Protein AF-A0A3N5IQC5-F1 (afdb_monomer_lite)

Secondary structure (DSSP, 8-state):
-----HHHHHHHHHHHHHHHHHTT-TTS-HHHHHHHHHHHHHHHHHHHHHHHHHHHHHTT----HHHHHHHHHHHHT---

Radius of gyration: 19.83 Å; chains: 1; bounding box: 42×25×49 Å

Foldseek 3Di:
DPPDDPVRVVVQLVVQVVVCVVVVVPPDDSVRSVVVSVVVVVVVVVVVVVVVVVVCVVVVVDDDPVVVVVVVCVVVVNDD

Structure (mmCIF, N/CA/C/O backbone):
data_AF-A0A3N5IQC5-F1
#
_entry.id   AF-A0A3N5IQC5-F1
#
loop_
_atom_site.group_PDB
_atom_site.id
_atom_site.type_symbol
_atom_site.label_atom_id
_atom_site.label_alt_id
_atom_site.label_comp_id
_atom_site.label_asym_id
_atom_site.label_entity_id
_atom_site.label_seq_id
_atom_site.pdbx_PDB_ins_code
_atom_site.Cartn_x
_atom_site.Cartn_y
_atom_site.Cartn_z
_atom_site.occupancy
_atom_site.B_iso_or_equiv
_atom_site.auth_seq_id
_atom_site.auth_comp_id
_atom_site.auth_asym_id
_atom_site.auth_atom_id
_atom_site.pdbx_PDB_model_num
ATOM 1 N N . MET A 1 1 ? 3.356 8.564 -4.561 1.00 42.50 1 MET A N 1
ATOM 2 C CA . MET A 1 1 ? 2.824 8.995 -3.253 1.00 42.50 1 MET A CA 1
ATOM 3 C C . MET A 1 1 ? 1.674 9.947 -3.509 1.00 42.50 1 MET A C 1
ATOM 5 O O . MET A 1 1 ? 1.919 11.062 -3.951 1.00 42.50 1 MET A O 1
ATOM 9 N N . GLN A 1 2 ? 0.433 9.496 -3.334 1.00 50.28 2 GLN A N 1
ATOM 10 C CA . GLN A 1 2 ? -0.682 10.434 -3.225 1.00 50.28 2 GLN A CA 1
ATOM 11 C C . GLN A 1 2 ? -0.534 11.117 -1.868 1.00 50.28 2 GLN A C 1
ATOM 13 O O . GLN A 1 2 ? -0.530 10.440 -0.845 1.00 50.28 2 GLN A O 1
ATOM 18 N N . THR A 1 3 ? -0.331 12.430 -1.857 1.00 53.09 3 THR A N 1
ATOM 19 C CA . THR A 1 3 ? -0.328 13.207 -0.619 1.00 53.09 3 THR A CA 1
ATOM 20 C C . THR A 1 3 ? -1.762 13.215 -0.103 1.00 53.09 3 THR A C 1
ATOM 22 O O . THR A 1 3 ? -2.586 13.998 -0.579 1.00 53.09 3 THR A O 1
ATOM 25 N N . GLN A 1 4 ? -2.103 12.287 0.795 1.00 64.06 4 GLN A N 1
ATOM 26 C CA . GLN A 1 4 ? -3.372 12.360 1.506 1.00 64.06 4 GLN A CA 1
ATOM 27 C C . GLN A 1 4 ? -3.386 13.670 2.300 1.00 64.06 4 GLN A C 1
ATOM 29 O O . GLN A 1 4 ? -2.382 14.093 2.872 1.00 64.06 4 GLN A O 1
ATOM 34 N N . SER A 1 5 ? -4.515 14.377 2.263 1.00 83.00 5 SER A N 1
ATOM 35 C CA . SER A 1 5 ? -4.688 15.561 3.102 1.00 83.00 5 SER A CA 1
ATOM 36 C C . SER A 1 5 ? -4.628 15.127 4.565 1.00 83.00 5 SER A C 1
ATOM 38 O O . SER A 1 5 ? -5.244 14.123 4.919 1.00 83.00 5 SER A O 1
ATOM 40 N N . ILE A 1 6 ? -3.977 15.915 5.425 1.00 83.62 6 ILE A N 1
ATOM 41 C CA . ILE A 1 6 ? -3.940 15.700 6.886 1.00 83.62 6 ILE A CA 1
ATOM 42 C C . ILE A 1 6 ? -5.354 15.478 7.454 1.00 83.62 6 ILE A C 1
ATOM 44 O O . ILE A 1 6 ? -5.543 14.723 8.402 1.00 83.62 6 ILE A O 1
ATOM 48 N N . GLN A 1 7 ? -6.368 16.107 6.851 1.00 86.62 7 GLN A N 1
ATOM 49 C CA . GLN A 1 7 ? -7.767 15.915 7.234 1.00 86.62 7 GLN A CA 1
ATOM 50 C C . GLN A 1 7 ? -8.274 14.494 6.948 1.00 86.62 7 GLN A C 1
ATOM 52 O O . GLN A 1 7 ? -9.017 13.953 7.757 1.00 86.62 7 GLN A O 1
ATOM 57 N N . SER A 1 8 ? -7.866 13.885 5.831 1.00 86.94 8 SER A N 1
ATOM 58 C CA . SER A 1 8 ? -8.216 12.501 5.485 1.00 86.94 8 SER A CA 1
ATOM 59 C C . SER A 1 8 ? -7.563 11.523 6.452 1.00 86.94 8 SER A C 1
ATOM 61 O O . SER A 1 8 ? -8.250 10.688 7.025 1.00 86.94 8 SER A O 1
ATOM 63 N N . GLU A 1 9 ? -6.262 11.685 6.702 1.00 88.06 9 GLU A N 1
ATOM 64 C CA . GLU A 1 9 ? -5.524 10.820 7.630 1.00 88.06 9 GLU A CA 1
ATOM 65 C C . GLU A 1 9 ? -6.105 10.881 9.047 1.00 88.06 9 GLU A C 1
ATOM 67 O O . GLU A 1 9 ? -6.238 9.859 9.719 1.00 88.06 9 GLU A O 1
ATOM 72 N N . LEU A 1 10 ? -6.501 12.078 9.495 1.00 90.12 10 LEU A N 1
ATOM 73 C CA . LEU A 1 10 ? -7.150 12.251 10.790 1.00 90.12 10 LEU A CA 1
ATOM 74 C C . LEU A 1 10 ? -8.504 11.532 10.849 1.00 90.12 10 LEU A C 1
ATOM 76 O O . LEU A 1 10 ? -8.796 10.886 11.852 1.00 90.12 10 LEU A O 1
ATOM 80 N N . LEU A 1 11 ? -9.327 11.631 9.801 1.00 93.12 11 LEU A N 1
ATOM 81 C CA . LEU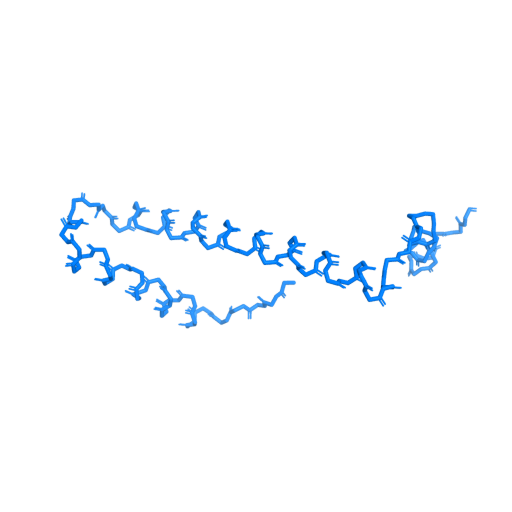 A 1 11 ? -10.617 10.938 9.741 1.00 93.12 11 LEU A CA 1
ATOM 82 C C . LEU A 1 11 ? -10.441 9.414 9.743 1.00 93.12 11 LEU A C 1
ATOM 84 O O . LEU A 1 11 ? -11.126 8.728 10.503 1.00 93.12 11 LEU A O 1
ATOM 88 N N . ASP A 1 12 ? -9.483 8.903 8.971 1.00 91.50 12 ASP A N 1
ATOM 89 C CA . ASP A 1 12 ? -9.169 7.474 8.905 1.00 91.50 12 ASP A CA 1
ATOM 90 C C . ASP A 1 12 ? -8.671 6.950 10.260 1.00 91.50 12 ASP A C 1
ATOM 92 O O . ASP A 1 12 ? -9.096 5.887 10.727 1.00 91.50 12 ASP A O 1
ATOM 96 N N . PHE A 1 13 ? -7.819 7.724 10.941 1.00 93.31 13 PHE A N 1
ATOM 97 C CA . PHE A 1 13 ? -7.372 7.404 12.293 1.00 93.31 13 PHE A CA 1
ATOM 98 C C . PHE A 1 13 ? -8.527 7.418 13.303 1.00 93.31 13 PHE A C 1
ATOM 100 O O . PHE A 1 13 ? -8.640 6.495 14.112 1.00 93.31 13 PHE A O 1
ATOM 107 N N . LEU A 1 14 ? -9.402 8.428 13.262 1.00 92.81 14 LEU A N 1
ATOM 108 C CA . LEU A 1 14 ? -10.557 8.507 14.160 1.00 92.81 14 LEU A CA 1
ATOM 109 C C . LEU A 1 14 ? -11.489 7.309 13.968 1.00 92.81 14 LEU A C 1
ATOM 111 O O . LEU A 1 14 ? -11.904 6.699 14.952 1.00 92.81 14 LEU A O 1
ATOM 115 N N . GLN A 1 15 ? -11.758 6.918 12.721 1.00 92.44 15 GLN A N 1
ATOM 116 C CA . GLN A 1 15 ? -12.557 5.733 12.421 1.00 92.44 15 GLN A CA 1
ATOM 117 C C . GLN A 1 15 ? -11.898 4.453 12.958 1.00 92.44 15 GLN A C 1
ATOM 119 O O . GLN A 1 15 ? -12.568 3.630 13.592 1.00 92.44 15 GLN A O 1
ATOM 124 N N . PHE A 1 16 ? -10.584 4.299 12.763 1.00 92.69 16 PHE A N 1
ATOM 125 C CA . PHE A 1 16 ? -9.816 3.187 13.324 1.00 92.69 16 PHE A CA 1
ATOM 126 C C . PHE A 1 16 ? -9.925 3.143 14.856 1.00 92.69 16 PHE A C 1
ATOM 128 O O . PHE A 1 16 ? -10.304 2.112 15.417 1.00 92.69 16 PHE A O 1
ATOM 135 N N . ALA A 1 17 ? -9.660 4.260 15.535 1.00 91.38 17 ALA A N 1
ATOM 136 C CA . ALA A 1 17 ? -9.701 4.346 16.991 1.00 91.38 17 ALA A CA 1
ATOM 137 C C . ALA A 1 17 ? -11.111 4.075 17.541 1.00 91.38 17 ALA A C 1
ATOM 139 O O . ALA A 1 17 ? -11.267 3.287 18.474 1.00 91.38 17 ALA A O 1
ATOM 140 N N . SER A 1 18 ? -12.153 4.644 16.923 1.00 91.06 18 SER A N 1
ATOM 141 C CA . SER A 1 18 ? -13.547 4.383 17.305 1.00 91.06 18 SER A CA 1
ATOM 142 C C . SER A 1 18 ? -13.914 2.905 17.183 1.00 91.06 18 SER A C 1
ATOM 144 O O . SER A 1 18 ? -14.578 2.373 18.071 1.00 91.06 18 SER A O 1
ATOM 146 N N . SER A 1 19 ? -13.448 2.214 16.136 1.00 90.06 19 SER A N 1
ATOM 147 C CA . SER A 1 19 ? -13.705 0.776 15.975 1.00 90.06 19 SER A CA 1
ATOM 148 C C . SER A 1 19 ? -13.065 -0.070 17.085 1.00 90.06 19 SER A C 1
ATOM 150 O O . SER A 1 19 ? -13.663 -1.044 17.543 1.00 90.06 19 SER A O 1
ATOM 152 N N . ARG A 1 20 ? -11.882 0.327 17.573 1.00 87.75 20 ARG A N 1
ATOM 153 C CA . ARG A 1 20 ? -11.154 -0.359 18.652 1.00 87.75 20 ARG A CA 1
ATOM 154 C C . ARG A 1 20 ? -11.822 -0.172 20.005 1.00 87.75 20 ARG A C 1
ATOM 156 O O . ARG A 1 20 ? -12.058 -1.154 20.704 1.00 87.75 20 ARG A O 1
ATOM 163 N N . VAL A 1 21 ? -12.224 1.060 20.311 1.00 87.00 21 VAL A N 1
ATOM 164 C CA . VAL A 1 21 ? -12.999 1.367 21.521 1.00 87.00 21 VAL A CA 1
ATOM 165 C C . VAL A 1 21 ? -14.327 0.607 21.516 1.00 87.00 21 VAL A C 1
ATOM 167 O O . VAL A 1 21 ? -14.668 -0.037 22.504 1.00 87.00 21 VAL A O 1
ATOM 170 N N . ALA A 1 22 ? -15.048 0.598 20.388 1.00 86.69 22 ALA A N 1
ATOM 171 C CA . ALA A 1 22 ? -16.301 -0.150 20.252 1.00 86.69 22 ALA A CA 1
ATOM 172 C C . ALA A 1 22 ? -16.118 -1.673 20.402 1.00 86.69 22 ALA A C 1
ATOM 174 O O . ALA A 1 22 ? -17.035 -2.362 20.842 1.00 86.69 22 ALA A O 1
ATOM 175 N N . SER A 1 23 ? -14.934 -2.192 20.066 1.00 84.69 23 SER A N 1
ATOM 176 C CA . SER A 1 23 ? -14.585 -3.611 20.211 1.00 84.69 23 SER A CA 1
ATOM 177 C C . SER A 1 23 ? -14.142 -3.991 21.633 1.00 84.69 23 SER A C 1
ATOM 179 O O . SER A 1 23 ? -13.826 -5.154 21.873 1.00 84.69 23 SER A O 1
ATOM 181 N N . GLY A 1 24 ? -14.118 -3.039 22.577 1.00 79.06 24 GLY A N 1
ATOM 182 C CA . GLY A 1 24 ? -13.689 -3.268 23.961 1.00 79.06 24 GLY A CA 1
ATOM 183 C C . GLY A 1 24 ? -12.170 -3.334 24.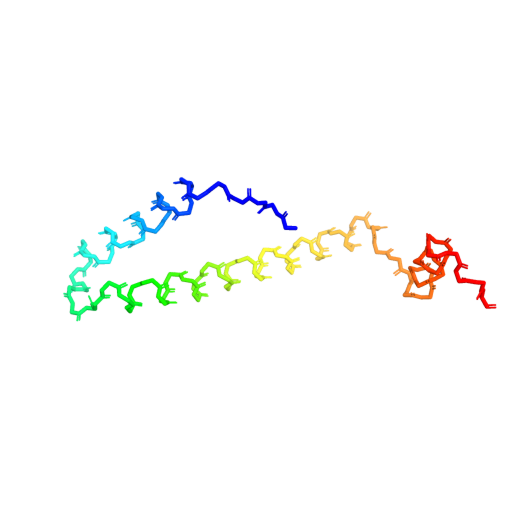146 1.00 79.06 24 GLY A C 1
ATOM 184 O O . GLY A 1 24 ? -11.701 -3.859 25.152 1.00 79.06 24 GLY A O 1
ATOM 185 N N . ASP A 1 25 ? -11.401 -2.818 23.183 1.00 75.81 25 ASP A N 1
ATOM 186 C CA . ASP A 1 25 ? -9.936 -2.722 23.231 1.00 75.81 25 ASP A CA 1
ATOM 187 C C . ASP A 1 25 ? -9.529 -1.357 23.827 1.00 75.81 25 ASP A C 1
ATOM 189 O O . ASP A 1 25 ? -8.850 -0.542 23.204 1.00 75.81 25 ASP A O 1
ATOM 193 N N . ASP A 1 26 ? -10.043 -1.061 25.025 1.00 69.31 26 ASP A N 1
ATOM 194 C CA . ASP A 1 26 ? -9.946 0.239 25.712 1.00 69.31 26 ASP A CA 1
ATOM 195 C C . ASP A 1 26 ? -8.644 0.432 26.509 1.00 69.31 26 ASP A C 1
ATOM 197 O O . ASP A 1 26 ? -8.446 1.452 27.168 1.00 69.31 26 ASP A O 1
ATOM 201 N N . ARG A 1 27 ? -7.739 -0.548 26.446 1.00 78.19 27 ARG A N 1
ATOM 202 C CA . ARG A 1 27 ? -6.500 -0.576 27.238 1.00 78.19 27 ARG A CA 1
ATOM 203 C C . ARG A 1 27 ? -5.323 0.127 26.572 1.00 78.19 27 ARG A C 1
ATOM 205 O O . ARG A 1 27 ? -4.304 0.327 27.226 1.00 78.19 27 ARG A O 1
ATOM 212 N N . LEU A 1 28 ? -5.441 0.444 25.285 1.00 82.25 28 LEU A N 1
ATOM 213 C CA . LEU A 1 28 ? -4.360 1.022 24.494 1.00 82.25 28 LEU A CA 1
ATOM 214 C C . LEU A 1 28 ? -4.307 2.538 24.672 1.00 82.25 28 LEU A C 1
ATOM 216 O O . LEU A 1 28 ? -5.334 3.219 24.614 1.00 82.25 28 LEU A O 1
ATOM 220 N N . SER A 1 29 ? -3.100 3.083 24.829 1.00 89.06 29 SER A N 1
ATOM 221 C CA . SER A 1 29 ? -2.919 4.536 24.789 1.00 89.06 29 SER A CA 1
ATOM 222 C C . SER A 1 29 ? -3.126 5.079 23.367 1.00 89.06 29 SER A C 1
ATOM 224 O O . SER A 1 29 ? -3.067 4.344 22.375 1.00 89.06 29 SER A O 1
ATOM 226 N N . ILE A 1 30 ? -3.335 6.393 23.243 1.00 88.00 30 ILE A N 1
ATOM 227 C CA . ILE A 1 30 ? -3.483 7.057 21.937 1.00 88.00 30 ILE A CA 1
ATOM 228 C C . ILE A 1 30 ? -2.237 6.829 21.070 1.00 88.00 30 ILE A C 1
ATOM 230 O O . ILE A 1 30 ? -2.352 6.538 19.880 1.00 88.00 30 ILE A O 1
ATOM 234 N N . GLU A 1 31 ? -1.042 6.903 21.654 1.00 90.25 31 GLU A N 1
ATOM 235 C CA . GLU A 1 31 ? 0.225 6.646 20.969 1.00 90.25 31 GLU A CA 1
ATOM 236 C C . GLU A 1 31 ? 0.302 5.213 20.427 1.00 90.25 31 GLU A C 1
ATOM 238 O O . GLU A 1 31 ? 0.801 4.979 19.322 1.00 90.25 31 GLU A O 1
ATOM 243 N N . GLU A 1 32 ? -0.219 4.244 21.178 1.00 90.94 32 GLU A N 1
ATOM 244 C CA . GLU A 1 32 ? -0.254 2.847 20.753 1.00 90.94 32 GLU A CA 1
ATOM 245 C C . GLU A 1 32 ? -1.252 2.626 19.618 1.00 90.94 32 GLU A C 1
ATOM 247 O O . GLU A 1 32 ? -0.935 1.908 18.666 1.00 90.94 32 GLU A O 1
ATOM 252 N N . LEU A 1 33 ? -2.409 3.291 19.671 1.00 91.19 33 LEU A N 1
ATOM 253 C CA . LEU A 1 33 ? -3.397 3.279 18.595 1.00 91.19 33 LEU A CA 1
ATOM 254 C C . LEU A 1 33 ? -2.832 3.892 17.310 1.00 91.19 33 LEU A C 1
ATOM 256 O O . LEU A 1 33 ? -2.985 3.300 16.244 1.00 91.19 33 LEU A O 1
ATOM 260 N N . VAL A 1 34 ? -2.124 5.024 17.395 1.00 92.12 34 VAL A N 1
ATOM 261 C CA . VAL A 1 34 ? -1.467 5.645 16.231 1.00 92.12 34 VAL A CA 1
ATOM 262 C C . VAL A 1 34 ? -0.423 4.704 15.633 1.00 92.12 34 VAL A C 1
ATOM 264 O O . VAL A 1 34 ? -0.369 4.531 14.414 1.00 92.12 34 VAL A O 1
ATOM 267 N N . ARG A 1 35 ? 0.393 4.057 16.473 1.00 91.62 35 ARG A N 1
ATOM 268 C CA . ARG A 1 35 ? 1.399 3.087 16.020 1.00 91.62 35 ARG A CA 1
ATOM 269 C C . ARG A 1 35 ? 0.757 1.905 15.291 1.00 91.62 35 ARG A C 1
ATOM 271 O O . ARG A 1 35 ? 1.207 1.556 14.202 1.00 91.62 35 ARG A O 1
ATOM 278 N N . GLN A 1 36 ? -0.290 1.311 15.860 1.00 91.88 36 GLN A N 1
ATOM 279 C CA . GLN A 1 36 ? -0.995 0.188 15.233 1.00 91.88 36 GLN A CA 1
ATOM 280 C C . GLN A 1 36 ? -1.704 0.596 13.937 1.00 91.88 36 GLN A C 1
ATOM 282 O O . GLN A 1 36 ? -1.669 -0.147 12.953 1.00 91.88 36 GLN A O 1
ATOM 287 N N . TRP A 1 37 ? -2.324 1.778 13.917 1.00 93.12 37 TRP A N 1
ATOM 288 C CA . TRP A 1 37 ? -2.971 2.323 12.728 1.00 93.12 37 TRP A CA 1
ATOM 289 C C . TRP A 1 37 ? -1.977 2.493 11.578 1.00 93.12 37 TRP A C 1
ATOM 291 O O . TRP A 1 37 ? -2.248 2.031 10.469 1.00 93.12 37 TRP A O 1
ATOM 301 N N . ARG A 1 38 ? -0.798 3.073 11.845 1.00 90.75 38 ARG A N 1
ATOM 302 C CA . ARG A 1 38 ? 0.262 3.221 10.835 1.00 90.75 38 ARG A CA 1
ATOM 303 C C . ARG A 1 38 ? 0.725 1.878 10.298 1.00 90.75 38 ARG A C 1
ATOM 305 O O . ARG A 1 38 ? 0.717 1.690 9.091 1.00 90.75 38 ARG A O 1
ATOM 312 N N . GLN A 1 39 ? 1.025 0.924 11.178 1.00 90.38 39 GLN A N 1
ATOM 313 C CA . GLN A 1 39 ? 1.438 -0.422 10.765 1.00 90.38 39 GLN A CA 1
ATOM 314 C C . GLN A 1 39 ? 0.390 -1.098 9.873 1.00 90.38 39 GLN A C 1
ATOM 316 O O . GLN A 1 39 ? 0.725 -1.699 8.855 1.00 90.38 39 GLN A O 1
ATOM 321 N N . THR A 1 40 ? -0.889 -0.971 10.233 1.00 88.69 40 THR A N 1
ATOM 322 C CA . THR A 1 40 ? -1.996 -1.540 9.455 1.00 88.69 40 THR A CA 1
ATOM 323 C C . THR A 1 40 ? -2.130 -0.853 8.096 1.00 88.69 40 THR A C 1
ATOM 325 O O . THR A 1 40 ? -2.299 -1.525 7.080 1.00 88.69 40 THR A O 1
ATOM 328 N N . SER A 1 41 ? -2.024 0.476 8.069 1.00 88.50 41 SER A N 1
ATOM 329 C CA . SER A 1 41 ? -2.168 1.282 6.853 1.0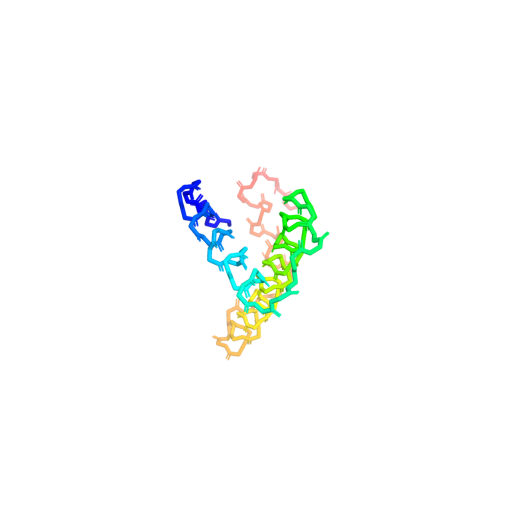0 88.50 41 SER A CA 1
ATOM 330 C C . SER A 1 41 ? -1.000 1.067 5.889 1.00 88.50 41 SER A C 1
ATOM 332 O O . SER A 1 41 ? -1.216 0.848 4.700 1.00 88.50 41 SER A O 1
ATOM 334 N N . GLU A 1 42 ? 0.233 1.032 6.398 1.00 89.12 42 GLU A N 1
ATOM 335 C CA . GLU A 1 42 ? 1.442 0.724 5.625 1.00 89.12 42 GLU A CA 1
ATOM 336 C C . GLU A 1 42 ? 1.383 -0.689 5.036 1.00 89.12 42 GLU A C 1
ATOM 338 O O . GLU A 1 42 ? 1.693 -0.892 3.858 1.00 89.12 42 GLU A O 1
ATOM 343 N N . PHE A 1 43 ? 0.931 -1.670 5.823 1.00 86.00 43 PHE A N 1
ATOM 344 C CA . PHE A 1 43 ? 0.740 -3.033 5.336 1.00 86.00 43 PHE A CA 1
ATOM 345 C C . PHE A 1 43 ? -0.323 -3.095 4.232 1.00 86.00 43 PHE A C 1
ATOM 347 O O . PHE A 1 43 ? -0.085 -3.688 3.178 1.00 86.00 43 PHE A O 1
ATOM 354 N N . ALA A 1 44 ? -1.477 -2.453 4.436 1.00 87.31 44 ALA A N 1
ATOM 355 C CA . ALA A 1 44 ? -2.544 -2.402 3.442 1.00 87.31 44 ALA A CA 1
ATOM 356 C C . ALA A 1 44 ? -2.077 -1.742 2.134 1.00 87.31 44 ALA A C 1
ATOM 358 O O . ALA A 1 44 ? -2.345 -2.276 1.055 1.00 87.31 44 ALA A O 1
ATOM 359 N N . GLN A 1 45 ? -1.324 -0.641 2.229 1.00 89.69 45 GLN A N 1
ATOM 360 C CA . GLN A 1 45 ? -0.744 0.035 1.071 1.00 89.69 45 GLN A CA 1
ATOM 361 C C . GLN A 1 45 ? 0.256 -0.866 0.342 1.00 89.69 45 GLN A C 1
ATOM 363 O O . GLN A 1 45 ? 0.169 -1.023 -0.871 1.00 89.69 45 GLN A O 1
ATOM 368 N N . THR A 1 46 ? 1.141 -1.537 1.081 1.00 90.56 46 THR A N 1
ATOM 369 C CA . THR A 1 46 ? 2.117 -2.475 0.506 1.00 90.56 46 THR A CA 1
ATOM 370 C C . THR A 1 46 ? 1.421 -3.593 -0.274 1.00 90.56 46 THR A C 1
ATOM 372 O O . THR A 1 46 ? 1.810 -3.926 -1.393 1.00 90.56 46 THR A O 1
ATOM 375 N N . VAL A 1 47 ? 0.350 -4.167 0.284 1.00 93.06 47 VAL A N 1
ATOM 376 C CA . VAL A 1 47 ? -0.444 -5.201 -0.397 1.00 93.06 47 VAL A CA 1
ATOM 377 C C . VAL A 1 47 ? -1.122 -4.648 -1.654 1.00 93.06 47 VAL A C 1
ATOM 379 O O . VAL A 1 47 ? -1.170 -5.342 -2.674 1.00 93.06 47 VAL A O 1
ATOM 382 N N . ALA A 1 48 ? -1.648 -3.423 -1.601 1.00 92.00 48 ALA A N 1
ATOM 383 C CA . ALA A 1 48 ? -2.249 -2.767 -2.759 1.00 92.00 48 ALA A CA 1
ATOM 384 C C . ALA A 1 48 ? -1.221 -2.546 -3.880 1.00 92.00 48 ALA A C 1
ATOM 386 O O . ALA A 1 48 ? -1.499 -2.899 -5.027 1.00 92.00 48 ALA A O 1
ATOM 387 N N . ASP A 1 49 ? -0.021 -2.071 -3.543 1.00 93.25 49 ASP A N 1
ATOM 388 C CA . ASP A 1 49 ? 1.068 -1.837 -4.496 1.00 93.25 49 ASP A CA 1
ATOM 389 C C . ASP A 1 49 ? 1.498 -3.140 -5.191 1.00 93.25 49 ASP A C 1
ATOM 391 O O . ASP A 1 49 ? 1.653 -3.180 -6.414 1.00 93.25 49 ASP A O 1
ATOM 395 N N . VAL A 1 50 ? 1.606 -4.246 -4.443 1.00 94.00 50 VAL A N 1
ATOM 396 C CA . VAL A 1 50 ? 1.916 -5.570 -5.013 1.00 94.00 50 VAL A CA 1
ATOM 397 C C . VAL A 1 50 ? 0.822 -6.035 -5.978 1.00 94.00 50 VAL A C 1
ATOM 399 O O . VAL A 1 50 ? 1.121 -6.488 -7.085 1.00 94.00 50 VAL A O 1
ATOM 402 N N . ARG A 1 51 ? -0.455 -5.916 -5.593 1.00 94.75 51 ARG A N 1
ATOM 403 C CA . ARG A 1 51 ? -1.591 -6.295 -6.456 1.00 94.75 51 ARG A CA 1
ATOM 404 C C . ARG A 1 51 ? -1.637 -5.463 -7.734 1.00 94.75 51 ARG A C 1
ATOM 406 O O . ARG A 1 51 ? -1.920 -6.001 -8.808 1.00 94.75 51 ARG A O 1
ATOM 413 N N . GLN A 1 52 ? -1.337 -4.173 -7.619 1.00 94.62 52 GLN A N 1
ATOM 414 C CA . GLN A 1 52 ? -1.243 -3.281 -8.763 1.00 94.62 52 GLN A CA 1
ATOM 415 C C . GLN A 1 52 ? -0.108 -3.716 -9.696 1.00 94.62 52 GLN A C 1
ATOM 417 O O . GLN A 1 52 ? -0.345 -3.881 -10.889 1.00 94.62 52 GLN A O 1
ATOM 422 N N . GLY A 1 53 ? 1.075 -4.032 -9.158 1.00 92.69 53 GLY A N 1
ATOM 423 C CA . GLY A 1 53 ? 2.203 -4.544 -9.943 1.00 92.69 53 GLY A CA 1
ATOM 424 C C . GLY A 1 53 ? 1.886 -5.838 -10.703 1.00 92.69 53 GLY A C 1
ATOM 425 O O . GLY A 1 53 ? 2.232 -5.963 -11.877 1.00 92.69 53 GLY A O 1
ATOM 426 N N . ILE A 1 54 ? 1.162 -6.775 -10.080 1.00 95.31 54 ILE A N 1
ATOM 427 C CA . ILE A 1 54 ? 0.689 -8.003 -10.749 1.00 95.31 54 ILE A CA 1
ATOM 428 C C . ILE A 1 54 ? -0.256 -7.662 -11.910 1.00 95.31 54 ILE A C 1
ATOM 430 O O . ILE A 1 54 ? -0.134 -8.221 -13.001 1.00 95.31 54 ILE A O 1
ATOM 434 N N . THR A 1 55 ? -1.184 -6.730 -11.688 1.00 96.31 55 THR A N 1
ATOM 435 C CA . THR A 1 55 ? -2.142 -6.286 -12.711 1.00 96.31 55 THR A CA 1
ATOM 436 C C . THR A 1 55 ? -1.432 -5.605 -13.879 1.00 96.31 55 THR A C 1
ATOM 438 O O . THR A 1 55 ? -1.718 -5.903 -15.036 1.00 96.31 55 THR A O 1
ATOM 441 N N . ASP A 1 56 ? -0.474 -4.726 -13.593 1.00 95.31 56 ASP A N 1
ATOM 442 C CA . ASP A 1 56 ? 0.294 -4.008 -14.608 1.00 95.31 56 ASP A CA 1
ATOM 443 C C . ASP A 1 56 ? 1.169 -4.957 -15.437 1.00 95.31 56 ASP A C 1
ATOM 445 O O . ASP A 1 56 ? 1.236 -4.819 -16.661 1.00 95.31 56 ASP A O 1
ATOM 449 N N . ALA A 1 57 ? 1.765 -5.971 -14.804 1.00 92.38 57 ALA A N 1
ATOM 450 C CA . ALA A 1 57 ? 2.484 -7.027 -15.509 1.00 92.38 57 ALA A CA 1
ATOM 451 C C . ALA A 1 57 ? 1.556 -7.821 -16.444 1.00 92.38 57 ALA A C 1
ATOM 453 O O . ALA A 1 57 ? 1.892 -8.018 -17.612 1.00 92.38 57 ALA A O 1
ATOM 454 N N . ALA A 1 58 ? 0.364 -8.210 -15.975 1.00 94.12 58 ALA A N 1
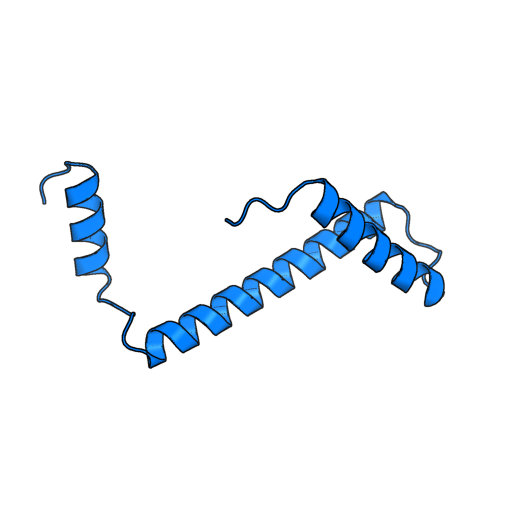ATOM 455 C CA . ALA A 1 58 ? -0.633 -8.907 -16.793 1.00 94.12 58 ALA A CA 1
ATOM 456 C C . ALA A 1 58 ? -1.149 -8.056 -17.970 1.00 94.12 58 ALA A C 1
ATOM 458 O O . ALA A 1 58 ? -1.515 -8.593 -19.011 1.00 94.12 58 ALA A O 1
ATOM 459 N N . GLN A 1 59 ? -1.146 -6.729 -17.823 1.00 96.75 59 GLN A N 1
ATOM 460 C CA . GLN A 1 59 ? -1.500 -5.769 -18.874 1.00 96.75 59 GLN A CA 1
ATOM 461 C C . GLN A 1 59 ? -0.332 -5.432 -19.818 1.00 96.75 59 GLN A C 1
ATOM 463 O O . GLN A 1 59 ? -0.486 -4.577 -20.687 1.00 96.75 59 GLN A O 1
ATOM 468 N N . GLY A 1 60 ? 0.836 -6.064 -19.657 1.00 93.88 60 GLY A N 1
ATOM 469 C CA . GLY A 1 60 ? 2.005 -5.817 -20.504 1.00 93.88 60 GLY A CA 1
ATOM 470 C C . GLY A 1 60 ? 2.676 -4.462 -20.266 1.00 93.88 60 GLY A C 1
ATOM 471 O O . GLY A 1 60 ? 3.420 -3.994 -21.121 1.00 93.88 60 GLY A O 1
ATOM 472 N N . LYS A 1 61 ? 2.433 -3.821 -19.117 1.00 92.38 61 LYS A N 1
ATOM 473 C CA . LYS A 1 61 ? 3.097 -2.562 -18.733 1.00 92.38 61 LYS A CA 1
ATOM 474 C C . LYS A 1 61 ? 4.475 -2.777 -18.100 1.00 92.38 61 LYS A C 1
ATOM 476 O O . LYS A 1 61 ? 5.151 -1.809 -17.762 1.00 92.38 61 LYS A O 1
ATOM 481 N N . ALA A 1 62 ? 4.878 -4.030 -17.895 1.00 92.12 62 ALA A N 1
ATOM 482 C CA . ALA A 1 62 ? 6.221 -4.364 -17.447 1.00 92.12 62 ALA A CA 1
ATOM 483 C C . ALA A 1 62 ? 7.223 -4.196 -18.599 1.00 92.12 62 ALA A C 1
ATOM 485 O O . ALA A 1 62 ? 6.922 -4.520 -19.745 1.00 92.12 62 ALA A O 1
ATOM 486 N N . GLN A 1 63 ? 8.428 -3.732 -18.278 1.00 92.00 63 GLN A N 1
ATOM 487 C CA . GLN A 1 63 ? 9.520 -3.571 -19.236 1.00 92.00 63 GLN A CA 1
ATOM 488 C C . GLN A 1 63 ? 10.829 -4.135 -18.671 1.00 92.00 63 GLN A C 1
ATOM 490 O O . GLN A 1 63 ? 10.971 -4.221 -17.444 1.00 92.00 63 GLN 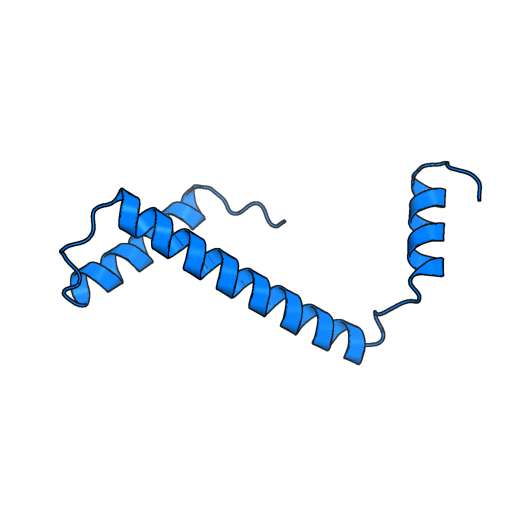A O 1
ATOM 495 N N . PRO A 1 64 ? 11.795 -4.509 -19.530 1.00 93.81 64 PRO A N 1
ATOM 496 C CA . PRO A 1 64 ? 13.120 -4.910 -19.088 1.00 93.81 64 PRO A CA 1
ATOM 497 C C . PRO A 1 64 ? 13.785 -3.828 -18.240 1.00 93.81 64 PRO A C 1
ATOM 499 O O . PRO A 1 64 ? 13.694 -2.630 -18.512 1.00 93.81 64 PRO A O 1
ATOM 502 N N . ILE A 1 65 ? 14.503 -4.267 -17.210 1.00 93.06 65 ILE A N 1
ATOM 503 C CA . ILE A 1 65 ? 15.161 -3.349 -16.282 1.00 93.06 65 ILE A CA 1
ATOM 504 C C . ILE A 1 65 ? 16.248 -2.507 -16.972 1.00 93.06 65 ILE A C 1
ATOM 506 O O . ILE A 1 65 ? 16.444 -1.349 -16.612 1.00 93.06 65 ILE A O 1
ATOM 510 N N . SER A 1 66 ? 16.915 -3.057 -17.993 1.00 94.62 66 SER A N 1
ATOM 511 C CA . SER A 1 66 ? 17.894 -2.346 -18.827 1.00 94.62 66 SER A CA 1
ATOM 512 C C . SER A 1 66 ? 17.300 -1.095 -19.465 1.00 94.62 66 SER A C 1
ATOM 514 O O . SER A 1 66 ? 17.916 -0.030 -19.426 1.00 94.62 66 SER A O 1
ATOM 516 N N . ASP A 1 67 ? 16.088 -1.227 -19.994 1.00 94.25 67 ASP A N 1
ATOM 517 C CA . ASP A 1 67 ? 15.410 -0.196 -20.772 1.00 94.25 67 ASP A CA 1
ATOM 518 C C . ASP A 1 67 ? 14.915 0.904 -19.830 1.00 94.25 67 ASP A C 1
ATOM 520 O O . ASP A 1 67 ? 15.142 2.091 -20.070 1.00 94.25 67 ASP A O 1
ATOM 524 N N . ALA A 1 68 ? 14.373 0.504 -18.673 1.00 92.25 68 ALA A N 1
ATOM 525 C CA . ALA A 1 68 ? 14.010 1.426 -17.603 1.00 92.25 68 ALA A CA 1
ATOM 526 C C . ALA A 1 68 ? 15.215 2.251 -17.110 1.00 92.25 68 ALA A C 1
ATOM 528 O O . ALA A 1 68 ? 15.100 3.464 -16.921 1.00 92.25 68 ALA A O 1
ATOM 529 N N . PHE A 1 69 ? 16.383 1.626 -16.920 1.00 94.25 69 PHE A N 1
ATOM 530 C CA . PHE A 1 69 ? 17.593 2.342 -16.505 1.00 94.25 69 PHE A CA 1
ATOM 531 C C . PHE A 1 69 ? 18.122 3.287 -17.584 1.00 94.25 69 PHE A C 1
ATOM 533 O O . PHE A 1 69 ? 18.523 4.405 -17.252 1.00 94.25 69 PHE A O 1
ATOM 540 N N . ALA A 1 70 ? 18.105 2.873 -18.852 1.00 93.94 70 ALA A N 1
ATOM 541 C CA . ALA A 1 70 ? 18.492 3.734 -19.966 1.00 93.94 70 ALA A CA 1
ATOM 542 C C . ALA A 1 70 ? 17.586 4.975 -20.049 1.00 93.94 70 ALA A C 1
ATOM 544 O O . ALA A 1 70 ? 18.072 6.099 -20.190 1.00 93.94 70 ALA A O 1
ATOM 545 N N . ASP A 1 71 ? 16.275 4.804 -19.867 1.00 92.75 71 ASP A N 1
ATOM 546 C CA . ASP A 1 71 ? 15.319 5.912 -19.826 1.00 92.75 71 ASP A CA 1
ATOM 547 C C . ASP A 1 71 ? 15.577 6.878 -18.663 1.00 92.75 71 ASP A C 1
ATOM 549 O O . ASP A 1 71 ? 15.498 8.098 -18.840 1.00 92.75 71 ASP A O 1
ATOM 553 N N . VAL A 1 72 ? 15.905 6.359 -17.475 1.00 93.81 72 VAL A N 1
ATOM 554 C CA . VAL A 1 72 ? 16.271 7.186 -16.314 1.00 93.81 72 VAL A CA 1
ATOM 555 C C . VAL A 1 72 ? 17.560 7.962 -16.583 1.00 93.81 72 VAL A C 1
ATOM 557 O O . VAL A 1 72 ? 17.582 9.175 -16.375 1.00 93.81 72 VAL A O 1
ATOM 560 N N . ARG A 1 73 ? 18.609 7.306 -17.097 1.00 94.00 73 ARG A N 1
ATOM 561 C CA . ARG A 1 73 ? 19.879 7.965 -17.450 1.00 94.00 73 ARG A CA 1
ATOM 562 C C . ARG A 1 73 ? 19.673 9.078 -18.475 1.00 94.00 73 ARG A C 1
ATOM 564 O O . ARG A 1 73 ? 20.125 10.200 -18.248 1.00 94.00 73 ARG A O 1
ATOM 571 N N . ARG A 1 74 ? 18.887 8.812 -19.524 1.00 93.12 74 ARG A N 1
ATOM 572 C CA . ARG A 1 74 ? 18.523 9.801 -20.550 1.00 93.12 74 ARG A CA 1
ATOM 573 C C . ARG A 1 74 ? 17.818 11.018 -19.946 1.00 93.12 74 ARG A C 1
ATOM 575 O O . ARG A 1 74 ? 18.167 12.145 -20.281 1.00 93.12 74 ARG A O 1
ATOM 582 N N . LYS A 1 75 ? 16.865 10.812 -19.027 1.00 93.69 75 LYS A N 1
ATOM 583 C CA . LYS A 1 75 ? 16.161 11.904 -18.321 1.00 93.69 75 LYS A CA 1
ATOM 584 C C . LYS A 1 75 ? 17.080 12.727 -17.419 1.00 93.69 75 LYS A C 1
ATOM 586 O O . LYS A 1 75 ? 16.842 13.916 -17.245 1.00 93.69 75 LYS A O 1
ATOM 591 N N . LEU A 1 76 ? 18.106 12.098 -16.851 1.00 94.50 76 LEU A N 1
ATOM 592 C CA . LEU A 1 76 ? 19.090 12.749 -15.985 1.00 94.50 76 LEU A CA 1
ATOM 593 C C . LEU A 1 76 ? 20.269 13.362 -16.758 1.00 94.50 76 LEU A C 1
ATOM 595 O O . LEU A 1 76 ? 21.133 13.978 -16.141 1.00 94.50 76 LEU A O 1
ATOM 599 N N . GLY A 1 77 ? 20.320 13.210 -18.086 1.00 91.31 77 GLY A N 1
ATOM 600 C CA . GLY A 1 77 ? 21.420 13.716 -18.911 1.00 91.31 77 GLY A CA 1
ATOM 601 C C . GLY A 1 77 ? 22.748 12.984 -18.692 1.00 91.31 77 GLY A C 1
ATOM 602 O O . GLY A 1 77 ? 23.805 13.524 -19.009 1.00 91.31 77 GLY A O 1
ATOM 603 N N . ILE A 1 78 ? 22.705 11.769 -18.146 1.00 87.75 78 ILE A N 1
ATOM 604 C CA . ILE A 1 78 ? 23.879 10.914 -17.975 1.00 87.75 78 ILE A CA 1
ATOM 605 C C . ILE A 1 78 ? 23.978 10.080 -19.255 1.00 87.75 78 ILE A C 1
ATOM 607 O O . ILE A 1 78 ? 23.096 9.266 -19.522 1.00 87.75 78 ILE A O 1
ATOM 611 N N . ALA A 1 79 ? 24.990 10.347 -20.084 1.00 72.88 79 ALA A N 1
ATOM 612 C CA . ALA A 1 79 ? 25.258 9.540 -21.275 1.00 72.88 79 ALA A CA 1
ATOM 613 C C . ALA A 1 79 ? 25.543 8.081 -20.868 1.00 72.88 79 ALA A C 1
ATOM 615 O O . ALA A 1 79 ? 26.123 7.861 -19.803 1.00 72.88 79 ALA A O 1
ATOM 616 N N . ASP A 1 80 ? 25.078 7.125 -21.683 1.00 61.41 80 ASP A N 1
ATOM 617 C CA . ASP A 1 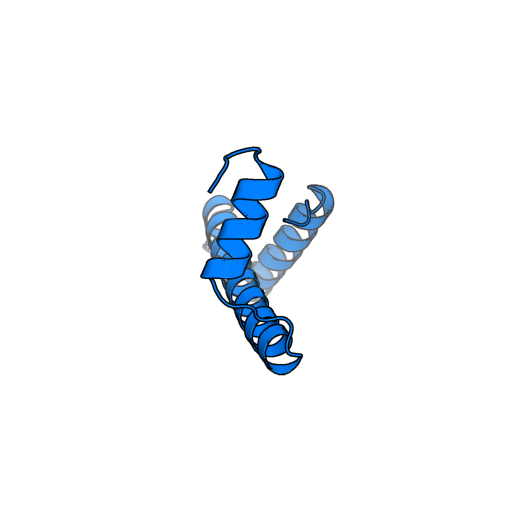80 ? 25.290 5.681 -21.469 1.00 61.41 80 ASP A CA 1
ATOM 618 C C . ASP A 1 80 ? 26.777 5.306 -21.358 1.00 61.41 80 ASP A C 1
ATOM 620 O O . ASP A 1 80 ? 27.600 5.869 -22.121 1.00 61.41 80 ASP A O 1
#

pLDDT: mean 87.91, std 10.2, range [42.5, 96.75]

Sequence (80 aa):
MQTQSIQSELLDFLQFASSRVASGDDRLSIEELVRQWRQTSEFAQTVADVRQGITDAAQGKAQPISDAFADVRRKLGIAD